Protein AF-A0AAW6TPG5-F1 (afdb_monomer_lite)

Radius of gyration: 13.2 Å; chains: 1; bounding box: 27×32×28 Å

Secondary structure (DSSP, 8-state):
-PPEEEEEE-SSSHHHHHHHHHTTTTEEEEEES--TT----GGG-SEEEEEESSSTTHHHHHHHTTSSS-EEEEES-HHHHHHHTT-TT-EEEETTS-HHHHHHHHHHHHHHTT--

Organism: NCBI:txid3041253

Foldseek 3Di:
DDAAEEEEADLPCPVVVLCCVLCVVRYDYDYDNACPPPPDPCVSHQEYEYEDDDPVCVVVVVVVPPPPHHYEYEYQDPVVQVVCVVPPRYHYQHPVDDSVVSSVVVVVSCVVSVND

pLDDT: mean 90.62, std 5.92, range [52.28, 96.56]

Sequence (116 aa):
MTRKKGLVYDNQKYFSRLLKYEFQEDLSFDTYCDFKYFDVALNDYSIIIFVIYSEEELFDFMKVYKKGIPLIMCTFSKERFMKLQKIDDLILLDTSKIRAEIVTDLKYYFNLVNAL

Structure (mmCIF, N/CA/C/O backbone):
data_AF-A0AAW6TPG5-F1
#
_entry.id   AF-A0AAW6TPG5-F1
#
loop_
_atom_site.group_PDB
_atom_site.id
_atom_site.type_symbol
_atom_site.label_atom_id
_atom_site.label_alt_id
_atom_site.label_comp_id
_atom_site.label_asym_id
_atom_site.label_entity_id
_atom_site.label_seq_id
_atom_site.pdbx_PDB_ins_code
_atom_site.Cartn_x
_atom_site.Cartn_y
_atom_site.Cartn_z
_atom_site.occupancy
_atom_site.B_iso_or_equiv
_atom_site.auth_seq_id
_atom_site.auth_comp_id
_atom_site.auth_asym_id
_atom_site.auth_atom_id
_atom_site.pdbx_PDB_model_num
ATOM 1 N N . MET A 1 1 ? -11.979 -16.218 13.538 1.00 52.28 1 MET A N 1
ATOM 2 C CA . MET A 1 1 ? -12.003 -15.752 12.135 1.00 52.28 1 MET A CA 1
ATOM 3 C C . MET A 1 1 ? -10.570 -15.690 11.646 1.00 52.28 1 MET A C 1
ATOM 5 O O . MET A 1 1 ? -9.711 -15.271 12.411 1.00 52.28 1 MET A O 1
ATOM 9 N N . THR A 1 2 ? -10.288 -16.170 10.441 1.00 73.31 2 THR A N 1
ATOM 10 C CA . THR A 1 2 ? -8.975 -16.016 9.805 1.00 73.31 2 THR A CA 1
ATOM 11 C C . THR A 1 2 ? -8.789 -14.554 9.409 1.00 73.31 2 THR A C 1
ATOM 13 O O . THR A 1 2 ? -9.650 -13.992 8.735 1.00 73.31 2 THR A O 1
ATOM 16 N N . ARG A 1 3 ? -7.696 -13.927 9.863 1.00 85.38 3 ARG A N 1
ATOM 17 C CA . ARG A 1 3 ? -7.345 -12.554 9.471 1.00 85.38 3 ARG A CA 1
ATOM 18 C C . ARG A 1 3 ? -7.141 -12.505 7.960 1.00 85.38 3 ARG A C 1
ATOM 20 O O . ARG A 1 3 ? -6.560 -13.433 7.391 1.00 85.38 3 ARG A O 1
ATOM 27 N N . LYS A 1 4 ? -7.598 -11.430 7.319 1.00 92.19 4 LYS A N 1
ATOM 28 C CA . LYS A 1 4 ? -7.327 -11.200 5.896 1.00 92.19 4 LYS A CA 1
ATOM 29 C C . LYS A 1 4 ? -5.816 -11.022 5.692 1.00 92.19 4 LYS A C 1
ATOM 31 O O . LYS A 1 4 ? -5.093 -10.614 6.609 1.00 92.19 4 LYS A O 1
ATOM 36 N N . LYS A 1 5 ? -5.313 -11.389 4.515 1.00 95.06 5 LYS A N 1
ATOM 37 C CA . LYS A 1 5 ? -3.877 -11.390 4.223 1.00 95.06 5 LYS A CA 1
ATOM 38 C C . LYS A 1 5 ? -3.533 -10.232 3.293 1.00 95.06 5 LYS A C 1
ATOM 40 O O . LYS A 1 5 ? -4.066 -10.142 2.194 1.00 95.06 5 LYS A O 1
ATOM 45 N N . GLY A 1 6 ? -2.641 -9.351 3.723 1.00 96.00 6 GLY A N 1
ATOM 46 C CA . GLY A 1 6 ? -2.086 -8.279 2.908 1.00 96.00 6 GLY A CA 1
ATOM 47 C C . GLY A 1 6 ? -0.665 -8.597 2.455 1.00 96.00 6 GLY A C 1
ATOM 48 O O . GLY A 1 6 ? 0.114 -9.220 3.178 1.00 96.00 6 GLY A O 1
ATOM 49 N N . LEU A 1 7 ? -0.309 -8.141 1.263 1.00 96.25 7 LEU A N 1
ATOM 50 C CA . LEU A 1 7 ? 1.068 -8.130 0.787 1.00 96.25 7 LEU A CA 1
ATOM 51 C C . LEU A 1 7 ? 1.623 -6.717 0.923 1.00 96.25 7 LEU A C 1
ATOM 53 O O . LEU A 1 7 ? 0.969 -5.757 0.527 1.00 96.25 7 LEU A O 1
ATOM 57 N N . VAL A 1 8 ? 2.838 -6.580 1.446 1.00 96.38 8 VAL A N 1
ATOM 58 C CA . VAL A 1 8 ? 3.539 -5.296 1.525 1.00 96.38 8 VAL A CA 1
ATOM 59 C C . VAL A 1 8 ? 4.862 -5.392 0.784 1.00 96.38 8 VAL A C 1
ATOM 61 O O . VAL A 1 8 ? 5.732 -6.166 1.174 1.00 96.38 8 VAL A O 1
ATOM 64 N N . TYR A 1 9 ? 5.034 -4.579 -0.250 1.00 96.25 9 TYR A N 1
ATOM 65 C CA . TYR A 1 9 ? 6.348 -4.286 -0.805 1.00 96.25 9 TYR A CA 1
ATOM 66 C C . TYR A 1 9 ? 6.905 -3.047 -0.097 1.00 96.25 9 TYR A C 1
ATOM 68 O O . TYR A 1 9 ? 6.300 -1.976 -0.150 1.00 96.25 9 TYR A O 1
ATOM 76 N N . ASP A 1 10 ? 8.023 -3.208 0.605 1.00 95.44 10 ASP A N 1
ATOM 77 C CA . ASP A 1 10 ? 8.705 -2.148 1.349 1.00 95.44 10 ASP A CA 1
ATOM 78 C C . ASP A 1 10 ? 10.196 -2.495 1.480 1.00 95.44 10 ASP A C 1
ATOM 80 O O . ASP A 1 10 ? 10.597 -3.312 2.322 1.00 95.44 10 ASP A O 1
ATOM 84 N N . ASN A 1 11 ? 11.034 -1.866 0.651 1.00 92.19 11 ASN A N 1
ATOM 85 C CA . ASN A 1 11 ? 12.474 -2.125 0.655 1.00 92.19 11 ASN A CA 1
ATOM 86 C C . ASN A 1 11 ? 13.206 -1.537 1.883 1.00 92.19 11 ASN A C 1
ATOM 88 O O . ASN A 1 11 ? 14.302 -2.000 2.207 1.00 92.19 11 ASN A O 1
ATOM 92 N N . GLN A 1 12 ? 12.603 -0.592 2.620 1.00 92.31 12 GLN A N 1
ATOM 93 C CA . GLN A 1 12 ? 13.190 0.008 3.830 1.00 92.31 12 GLN A CA 1
ATOM 94 C C . GLN A 1 12 ? 12.645 -0.585 5.135 1.00 92.31 12 GLN A C 1
ATOM 96 O O . GLN A 1 12 ? 13.199 -0.340 6.208 1.00 92.31 12 GLN A O 1
ATOM 101 N N . LYS A 1 13 ? 11.581 -1.388 5.068 1.00 91.38 13 LYS A N 1
ATOM 102 C CA . LYS A 1 13 ? 10.940 -2.121 6.178 1.00 91.38 13 LYS A CA 1
ATOM 103 C C . LYS A 1 13 ? 10.255 -1.256 7.247 1.00 91.38 13 LYS A C 1
ATOM 105 O O . LYS A 1 13 ? 9.635 -1.802 8.163 1.00 91.38 13 LYS A O 1
ATOM 110 N N . TYR A 1 14 ? 10.363 0.070 7.202 1.00 90.31 14 TYR A N 1
ATOM 111 C CA . TYR A 1 14 ? 9.761 0.937 8.222 1.00 90.31 14 TYR A CA 1
ATOM 112 C C . TYR A 1 14 ? 8.236 0.973 8.124 1.00 90.31 14 TYR A C 1
ATOM 114 O O . TYR A 1 14 ? 7.549 0.930 9.147 1.00 90.31 14 TYR A O 1
ATOM 122 N N . PHE A 1 15 ? 7.697 1.017 6.908 1.00 94.00 15 PHE A N 1
ATOM 123 C CA . PHE A 1 15 ? 6.261 1.153 6.689 1.00 94.00 15 PHE A CA 1
ATOM 124 C C . PHE A 1 15 ? 5.529 -0.170 6.937 1.00 94.00 15 PHE A C 1
ATOM 126 O O . PHE A 1 15 ? 4.489 -0.211 7.588 1.00 94.00 15 PHE A O 1
ATOM 133 N N . SER A 1 16 ? 6.122 -1.283 6.520 1.0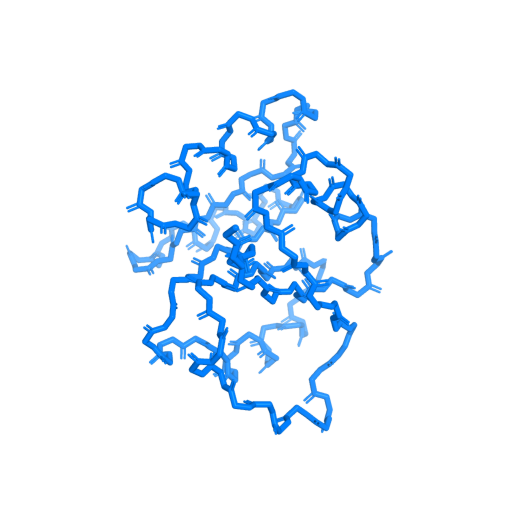0 95.50 16 SER A N 1
ATOM 134 C CA . SER A 1 16 ? 5.637 -2.633 6.822 1.00 95.50 16 SER A CA 1
ATOM 135 C C . SER A 1 16 ? 5.582 -2.923 8.326 1.00 95.50 16 SER A C 1
ATOM 137 O O . SER A 1 16 ? 4.636 -3.563 8.787 1.00 95.50 16 SER A O 1
ATOM 139 N N . ARG A 1 17 ? 6.538 -2.417 9.119 1.00 95.69 17 ARG A N 1
ATOM 140 C CA . ARG A 1 17 ? 6.480 -2.488 10.592 1.00 95.69 17 ARG A CA 1
ATOM 141 C C . ARG A 1 17 ? 5.305 -1.699 11.164 1.00 95.69 17 ARG A C 1
ATOM 143 O O . ARG A 1 17 ? 4.620 -2.214 12.043 1.00 95.69 17 ARG A O 1
ATOM 150 N N . LEU A 1 18 ? 5.062 -0.488 10.657 1.00 95.06 18 LEU A N 1
ATOM 151 C CA . LEU A 1 18 ? 3.904 0.322 11.046 1.00 95.06 18 LEU A CA 1
ATOM 152 C C . LEU A 1 18 ? 2.597 -0.433 10.774 1.00 95.06 18 LEU A C 1
ATOM 154 O O . LEU A 1 18 ? 1.778 -0.567 11.675 1.00 95.06 18 LEU A O 1
ATOM 158 N N . LEU A 1 19 ? 2.435 -0.973 9.564 1.00 96.31 19 LEU A N 1
ATOM 159 C CA . LEU A 1 19 ? 1.238 -1.718 9.164 1.00 96.31 19 LEU A CA 1
ATOM 160 C C . LEU A 1 19 ? 0.982 -2.929 10.060 1.00 96.31 19 LEU A C 1
ATOM 162 O O . LEU A 1 19 ? -0.126 -3.119 10.555 1.00 96.31 19 LEU A O 1
ATOM 166 N N . LYS A 1 20 ? 2.027 -3.722 10.311 1.00 96.38 20 LYS A N 1
ATOM 167 C CA . LYS A 1 20 ? 1.943 -4.892 11.189 1.00 96.38 20 LYS A CA 1
ATOM 168 C C . LYS A 1 20 ? 1.547 -4.517 12.608 1.00 96.38 20 LYS A C 1
ATOM 170 O O . LYS A 1 20 ? 0.784 -5.250 13.208 1.00 96.38 20 LYS A O 1
ATOM 175 N N . TYR A 1 21 ? 2.045 -3.404 13.138 1.00 96.44 21 TYR A N 1
ATOM 176 C CA . TYR A 1 21 ? 1.705 -2.962 14.488 1.00 96.44 21 TYR A CA 1
ATOM 177 C C . TYR A 1 21 ? 0.270 -2.421 14.587 1.00 96.44 21 TYR A C 1
ATOM 179 O O . TYR A 1 21 ? -0.472 -2.810 15.483 1.00 96.44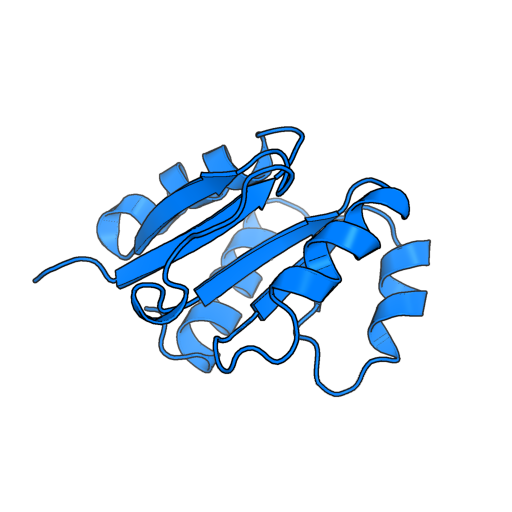 21 TYR A O 1
ATOM 187 N N . GLU A 1 22 ? -0.126 -1.536 13.670 1.00 96.12 22 GLU A N 1
ATOM 188 C CA . GLU A 1 22 ? -1.409 -0.816 13.737 1.00 96.12 22 GLU A CA 1
ATOM 189 C C . GLU A 1 22 ? -2.619 -1.690 13.388 1.00 96.12 22 GLU A C 1
ATOM 191 O O . GLU A 1 22 ? -3.710 -1.452 13.899 1.00 96.12 22 GLU A O 1
ATOM 196 N N . PHE A 1 23 ? -2.434 -2.691 12.524 1.00 95.38 23 PHE A N 1
ATOM 197 C CA . PHE A 1 23 ? -3.527 -3.490 11.956 1.00 95.38 23 PHE A CA 1
ATOM 198 C C . PHE A 1 23 ? -3.410 -4.985 12.276 1.00 95.38 23 PHE A C 1
ATOM 200 O O . PHE A 1 23 ? -4.051 -5.801 11.619 1.00 95.38 23 PHE A O 1
ATOM 207 N N . GLN A 1 24 ? -2.599 -5.365 13.273 1.00 94.00 24 GLN A N 1
ATOM 208 C CA . GLN A 1 24 ? -2.376 -6.773 13.634 1.00 94.00 24 GLN A CA 1
ATOM 209 C C . GLN A 1 24 ? -3.655 -7.548 13.942 1.00 94.00 24 GLN A C 1
ATOM 211 O O . GLN A 1 24 ? -3.673 -8.756 13.720 1.00 94.00 24 GLN A O 1
ATOM 216 N N . GLU A 1 25 ? -4.696 -6.898 14.467 1.00 92.94 25 GLU A N 1
ATOM 217 C CA . GLU A 1 25 ? -5.942 -7.583 14.820 1.00 92.94 25 GLU A CA 1
ATOM 218 C C . GLU A 1 25 ? -6.796 -7.924 13.597 1.00 92.94 25 GLU A C 1
ATOM 220 O O . GLU A 1 25 ? -7.447 -8.971 13.587 1.00 92.94 25 GLU A O 1
ATOM 225 N N . ASP A 1 26 ? -6.711 -7.112 12.543 1.00 92.25 26 ASP A N 1
ATOM 226 C CA . ASP A 1 26 ? -7.568 -7.214 11.361 1.00 92.25 26 ASP A CA 1
ATOM 227 C C . ASP A 1 26 ? -6.873 -7.928 10.187 1.00 92.25 26 ASP A C 1
ATOM 229 O O . ASP A 1 26 ? -7.476 -8.736 9.472 1.00 92.25 26 ASP A O 1
ATOM 233 N N . LEU A 1 27 ? -5.577 -7.657 10.003 1.00 94.81 27 LEU A N 1
ATOM 234 C CA . LEU A 1 27 ? -4.785 -8.059 8.844 1.00 94.81 27 LEU A CA 1
ATOM 235 C C . LEU A 1 27 ? -3.488 -8.756 9.267 1.00 94.81 27 LEU A C 1
ATOM 237 O O . LEU A 1 27 ? -2.808 -8.378 10.220 1.00 94.81 27 LEU A O 1
ATOM 241 N N . SER A 1 28 ? -3.098 -9.766 8.494 1.00 95.69 28 SER A N 1
ATOM 242 C CA . SER A 1 28 ? -1.751 -10.341 8.530 1.00 95.69 28 SER A CA 1
ATOM 243 C C . SER A 1 28 ? -0.983 -9.916 7.283 1.00 95.69 28 SER A C 1
ATOM 245 O O . SER A 1 28 ? -1.539 -9.945 6.191 1.00 95.69 28 SER A O 1
ATOM 247 N N . PHE A 1 29 ? 0.280 -9.507 7.430 1.00 95.75 29 PHE A N 1
ATOM 248 C CA . PHE A 1 29 ? 1.065 -8.977 6.312 1.00 95.75 29 PHE A CA 1
ATOM 249 C C . PHE A 1 29 ? 2.310 -9.806 6.006 1.00 95.75 29 PHE A C 1
ATOM 251 O O . PHE A 1 29 ? 3.210 -9.917 6.848 1.00 95.75 29 PHE A O 1
ATOM 258 N N . ASP A 1 30 ? 2.422 -10.258 4.761 1.00 94.69 30 ASP A N 1
ATOM 259 C CA . ASP A 1 30 ? 3.694 -10.717 4.204 1.00 94.69 30 ASP A CA 1
ATOM 260 C C . ASP A 1 30 ? 4.462 -9.514 3.657 1.00 94.69 30 ASP A C 1
ATOM 262 O O . ASP A 1 30 ? 3.873 -8.609 3.069 1.00 94.69 30 ASP A O 1
ATOM 266 N N . THR A 1 31 ? 5.776 -9.468 3.873 1.00 94.75 31 THR A N 1
ATOM 267 C CA . THR A 1 31 ? 6.603 -8.323 3.469 1.00 94.75 31 THR A CA 1
ATOM 268 C C . THR A 1 31 ? 7.707 -8.761 2.526 1.00 94.75 31 THR A C 1
ATOM 270 O O . THR A 1 31 ? 8.447 -9.691 2.841 1.00 94.75 31 THR A O 1
ATOM 273 N N . TYR A 1 32 ? 7.850 -8.037 1.422 1.00 93.94 32 TYR A N 1
ATOM 274 C CA . TYR A 1 32 ? 8.876 -8.225 0.406 1.00 93.94 32 TYR A CA 1
ATOM 275 C C . TYR A 1 32 ? 9.699 -6.944 0.270 1.00 93.94 32 TYR A C 1
ATOM 277 O O . TYR A 1 32 ? 9.154 -5.845 0.335 1.00 93.94 32 TYR A O 1
ATOM 285 N N . CYS A 1 33 ? 11.014 -7.087 0.102 1.00 90.12 33 CYS A N 1
ATOM 286 C CA . CYS A 1 33 ? 11.923 -5.956 -0.123 1.00 90.12 33 CYS A CA 1
ATOM 287 C C . CYS A 1 33 ? 12.355 -5.819 -1.588 1.00 90.12 33 CYS A C 1
ATOM 289 O O . CYS A 1 33 ? 12.851 -4.766 -1.968 1.00 90.12 33 CYS A O 1
ATOM 291 N N . ASP A 1 34 ? 12.177 -6.877 -2.376 1.00 88.00 34 ASP A N 1
ATOM 292 C CA . ASP A 1 34 ? 12.350 -6.919 -3.822 1.00 88.00 34 ASP A CA 1
ATOM 293 C C . ASP A 1 34 ? 11.433 -8.013 -4.390 1.00 88.00 34 ASP A C 1
ATOM 295 O O . ASP A 1 34 ? 10.997 -8.913 -3.657 1.00 88.00 34 ASP A O 1
ATOM 299 N N . PHE A 1 35 ? 11.141 -7.950 -5.689 1.00 87.50 35 PHE A N 1
ATOM 300 C CA . PHE A 1 35 ? 10.404 -8.999 -6.396 1.00 87.50 35 PHE A CA 1
ATOM 301 C C . PHE A 1 35 ? 11.279 -9.804 -7.365 1.00 87.50 35 PHE A C 1
ATOM 303 O O . PHE A 1 35 ? 10.792 -10.274 -8.400 1.00 87.50 35 PHE A O 1
ATOM 310 N N . LYS A 1 36 ? 12.573 -9.994 -7.079 1.00 82.62 36 LYS A N 1
ATOM 311 C CA . LYS A 1 36 ? 13.486 -10.713 -7.989 1.00 82.62 36 LYS A CA 1
ATOM 312 C C . LYS A 1 36 ? 13.050 -12.160 -8.245 1.00 82.62 36 LYS A C 1
ATOM 314 O O . LYS A 1 36 ? 13.156 -12.631 -9.373 1.00 82.62 36 LYS A O 1
ATOM 319 N N . TYR A 1 37 ? 12.518 -12.826 -7.221 1.00 77.81 37 TYR A N 1
ATOM 320 C CA . TYR A 1 37 ? 11.980 -14.193 -7.286 1.00 77.81 37 TYR A CA 1
ATOM 321 C C . TYR A 1 37 ? 10.502 -14.237 -6.889 1.00 77.81 37 TYR A C 1
ATOM 323 O O . TYR A 1 37 ? 10.058 -15.125 -6.164 1.00 77.81 37 TYR A O 1
ATOM 331 N N . PHE A 1 38 ? 9.745 -13.221 -7.301 1.00 82.19 38 PHE A N 1
ATOM 332 C CA . PHE A 1 38 ? 8.339 -13.107 -6.949 1.00 82.19 38 PHE A CA 1
ATOM 333 C C . PHE A 1 38 ? 7.481 -14.066 -7.779 1.00 82.19 38 PHE A C 1
ATOM 335 O O . PHE A 1 38 ? 7.119 -13.757 -8.911 1.00 82.19 38 PHE A O 1
ATOM 342 N N . ASP A 1 39 ? 7.172 -15.220 -7.192 1.00 78.94 39 ASP A N 1
ATOM 343 C CA . ASP A 1 39 ? 6.311 -16.267 -7.761 1.00 78.94 39 ASP A CA 1
ATOM 344 C C . ASP A 1 39 ? 5.169 -16.622 -6.796 1.00 78.94 39 ASP A C 1
ATOM 346 O O . ASP A 1 39 ? 4.863 -17.777 -6.511 1.00 78.94 39 ASP A O 1
ATOM 350 N N . VAL A 1 40 ? 4.592 -15.594 -6.174 1.00 80.56 40 VAL A N 1
ATOM 351 C CA . VAL A 1 40 ? 3.554 -15.790 -5.165 1.00 80.56 40 VAL A CA 1
ATOM 352 C C . VAL A 1 40 ? 2.188 -15.790 -5.835 1.00 80.56 40 VAL A C 1
ATOM 354 O O . VAL A 1 40 ? 1.878 -14.904 -6.635 1.00 80.56 40 VAL A O 1
ATOM 357 N N . ALA A 1 41 ? 1.347 -16.756 -5.461 1.00 83.75 41 ALA A N 1
ATOM 358 C CA . ALA A 1 41 ? -0.059 -16.776 -5.831 1.00 83.75 41 ALA A CA 1
ATOM 359 C C . ALA A 1 41 ? -0.760 -15.552 -5.229 1.00 83.75 41 ALA A C 1
ATOM 361 O O . ALA A 1 41 ? -1.149 -15.527 -4.063 1.00 83.75 41 ALA A O 1
ATOM 362 N N . LEU A 1 42 ? -0.900 -14.512 -6.046 1.00 87.94 42 LEU A N 1
ATOM 363 C CA . LEU A 1 42 ? -1.481 -13.244 -5.628 1.00 87.94 42 LEU A CA 1
ATOM 364 C C . LEU A 1 42 ? -2.902 -13.423 -5.064 1.00 87.94 42 LEU A C 1
ATOM 366 O O . LEU A 1 42 ? -3.255 -12.743 -4.110 1.00 87.94 42 LEU A O 1
ATOM 370 N N . ASN A 1 43 ? -3.672 -14.388 -5.571 1.00 86.25 43 ASN A N 1
ATOM 371 C CA . ASN A 1 43 ? -5.064 -14.651 -5.185 1.00 86.25 43 ASN A CA 1
ATOM 372 C C . ASN A 1 43 ? -5.292 -14.913 -3.681 1.00 86.25 43 ASN A C 1
ATOM 374 O O . ASN A 1 43 ? -6.431 -14.828 -3.227 1.00 86.25 43 ASN A O 1
ATOM 378 N N . ASP A 1 44 ? -4.240 -15.204 -2.912 1.00 89.88 44 ASP A N 1
ATOM 379 C CA . ASP A 1 44 ? -4.317 -15.387 -1.459 1.00 89.88 44 ASP A CA 1
ATOM 380 C C . ASP A 1 44 ? -4.368 -14.058 -0.682 1.00 89.88 44 ASP A C 1
ATOM 382 O O . ASP A 1 44 ? -4.606 -14.057 0.530 1.00 89.88 44 ASP A O 1
ATOM 386 N N . TYR A 1 45 ? -4.125 -12.925 -1.349 1.00 94.62 45 TYR A N 1
ATOM 387 C CA . TYR A 1 45 ? -4.084 -11.604 -0.729 1.00 94.62 45 TYR A CA 1
ATOM 388 C C . TYR A 1 45 ? -5.347 -10.793 -1.013 1.00 94.62 45 TYR A C 1
ATOM 390 O O . TYR A 1 45 ? -5.805 -10.675 -2.147 1.00 94.62 45 TYR A O 1
ATOM 398 N N . SER A 1 46 ? -5.876 -10.154 0.029 1.00 94.50 46 SER A N 1
ATOM 399 C CA . SER A 1 46 ? -7.004 -9.224 -0.070 1.00 94.50 46 SER A CA 1
ATOM 400 C C . SER A 1 46 ? -6.577 -7.815 -0.480 1.00 94.50 46 SER A C 1
ATOM 402 O O . SER A 1 46 ? -7.414 -7.021 -0.899 1.00 94.50 46 SER A O 1
ATOM 404 N N . ILE A 1 47 ? -5.296 -7.475 -0.309 1.00 95.69 47 ILE A N 1
ATOM 405 C CA . ILE A 1 47 ? -4.753 -6.155 -0.629 1.00 95.69 47 ILE A CA 1
ATOM 406 C C . ILE A 1 47 ? -3.238 -6.202 -0.844 1.00 95.69 47 ILE A C 1
ATOM 408 O O . ILE A 1 47 ? -2.529 -6.978 -0.199 1.00 95.69 47 ILE A O 1
ATOM 412 N N . ILE A 1 48 ? -2.742 -5.325 -1.712 1.00 95.88 48 ILE A N 1
ATOM 413 C CA . ILE A 1 48 ? -1.321 -5.053 -1.921 1.00 95.88 48 ILE A CA 1
ATOM 414 C C . ILE A 1 48 ? -1.023 -3.618 -1.491 1.00 95.88 48 ILE A C 1
ATOM 416 O O . ILE A 1 48 ? -1.706 -2.680 -1.896 1.00 95.88 48 ILE A O 1
ATOM 420 N N . ILE A 1 49 ? 0.024 -3.435 -0.696 1.00 96.56 49 ILE A N 1
ATOM 421 C CA . ILE A 1 49 ? 0.552 -2.124 -0.325 1.00 96.56 49 ILE A CA 1
ATOM 422 C C . ILE A 1 49 ? 1.954 -2.020 -0.905 1.00 96.56 49 ILE A C 1
ATOM 424 O O . ILE A 1 49 ? 2.835 -2.805 -0.556 1.00 96.56 49 ILE A O 1
ATOM 428 N N . PHE A 1 50 ? 2.159 -1.069 -1.808 1.00 96.06 50 PHE A N 1
ATOM 429 C CA . PHE A 1 50 ? 3.404 -0.910 -2.544 1.00 96.06 50 PHE A CA 1
ATOM 430 C C . PHE A 1 50 ? 4.064 0.417 -2.175 1.00 96.06 50 PHE A C 1
ATOM 432 O O . PHE A 1 50 ? 3.603 1.486 -2.575 1.00 96.06 50 PHE A O 1
ATOM 439 N N . VAL A 1 51 ? 5.127 0.359 -1.377 1.00 95.06 51 VAL A N 1
ATOM 440 C CA . VAL A 1 51 ? 5.824 1.541 -0.864 1.00 95.06 51 VAL A CA 1
ATOM 441 C C . VAL A 1 51 ? 7.028 1.844 -1.747 1.00 95.06 51 VAL A C 1
ATOM 443 O O . VAL A 1 51 ? 7.923 1.013 -1.858 1.00 95.06 51 VAL A O 1
ATOM 446 N N . ILE A 1 52 ? 7.050 3.033 -2.358 1.00 92.19 52 ILE A N 1
ATOM 447 C CA . ILE A 1 52 ? 8.121 3.462 -3.266 1.00 92.19 52 ILE A CA 1
ATOM 448 C C . ILE A 1 52 ? 8.991 4.578 -2.680 1.00 92.19 52 ILE A C 1
ATOM 450 O O . ILE A 1 52 ? 8.529 5.638 -2.225 1.00 92.19 52 ILE A O 1
ATOM 454 N N . TYR A 1 53 ? 10.291 4.366 -2.794 1.00 90.31 53 TYR A N 1
ATOM 455 C CA . TYR A 1 53 ? 11.372 5.235 -2.360 1.00 90.31 53 TYR A CA 1
ATOM 456 C C . TYR A 1 53 ? 12.195 5.760 -3.550 1.00 90.31 53 TYR A C 1
ATOM 458 O O . TYR A 1 53 ? 12.685 6.895 -3.481 1.00 90.31 53 TYR A O 1
ATOM 466 N N . SER A 1 54 ? 12.259 5.019 -4.659 1.00 89.50 54 SER A N 1
ATOM 467 C CA . SER A 1 54 ? 12.889 5.393 -5.934 1.00 89.50 54 SER A CA 1
ATOM 468 C C . SER A 1 54 ? 12.033 4.989 -7.150 1.00 89.50 54 SER A C 1
ATOM 470 O O . SER A 1 54 ? 11.023 4.301 -7.024 1.00 89.50 54 SER A O 1
ATOM 472 N N . GLU A 1 55 ? 12.409 5.460 -8.345 1.00 87.44 55 GLU A N 1
ATOM 473 C CA . GLU A 1 55 ? 11.727 5.096 -9.601 1.00 87.44 55 GLU A CA 1
ATOM 474 C C . GLU A 1 55 ? 12.065 3.671 -10.068 1.00 87.44 55 GLU A C 1
ATOM 476 O O . GLU A 1 55 ? 11.271 3.054 -10.772 1.00 87.44 55 GLU A O 1
ATOM 481 N N . GLU A 1 56 ? 13.202 3.113 -9.643 1.00 88.25 56 GLU A N 1
ATOM 482 C CA . GLU A 1 56 ? 13.624 1.750 -10.003 1.00 88.25 56 GLU A CA 1
ATOM 483 C C . G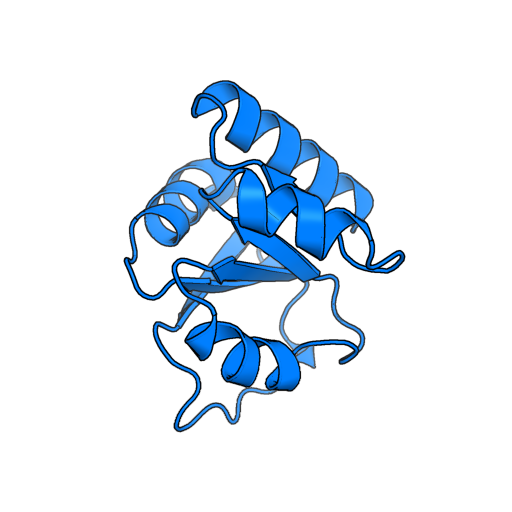LU A 1 56 ? 12.645 0.687 -9.478 1.00 88.25 56 GLU A C 1
ATOM 485 O O . GLU A 1 56 ? 12.456 -0.363 -10.086 1.00 88.25 56 GLU A O 1
ATOM 490 N N . GLU A 1 57 ? 11.947 0.985 -8.384 1.00 89.94 57 GLU A N 1
ATOM 491 C CA . GLU A 1 57 ? 10.944 0.098 -7.790 1.00 89.94 57 GLU A CA 1
ATOM 492 C C . GLU A 1 57 ? 9.656 0.015 -8.623 1.00 89.94 57 GLU A C 1
ATOM 494 O O . GLU A 1 57 ? 8.842 -0.888 -8.423 1.00 89.94 57 GLU A O 1
ATOM 499 N N . LEU A 1 58 ? 9.470 0.908 -9.605 1.00 89.56 58 LEU A N 1
ATOM 500 C CA . LEU A 1 58 ? 8.322 0.846 -10.510 1.00 89.56 58 LEU A CA 1
ATOM 501 C C . LEU A 1 58 ? 8.350 -0.411 -11.391 1.00 89.56 58 LEU A C 1
ATOM 503 O O . LEU A 1 58 ? 7.292 -0.903 -11.778 1.00 89.56 58 LEU A O 1
ATOM 507 N N . PHE A 1 59 ? 9.525 -0.984 -11.671 1.00 89.56 59 PHE A N 1
ATOM 508 C CA . PHE A 1 59 ? 9.611 -2.263 -12.384 1.00 89.56 59 PHE A CA 1
ATOM 509 C C . PHE A 1 59 ? 8.990 -3.411 -11.581 1.00 89.56 59 PHE A C 1
ATOM 511 O O . PHE A 1 59 ? 8.309 -4.267 -12.149 1.00 89.56 59 PHE A O 1
ATOM 518 N N . ASP A 1 60 ? 9.175 -3.410 -10.261 1.00 91.69 60 ASP A N 1
ATOM 519 C CA . ASP A 1 60 ? 8.553 -4.390 -9.373 1.00 91.69 60 ASP A CA 1
ATOM 520 C C . ASP A 1 60 ? 7.054 -4.116 -9.209 1.00 91.69 60 ASP A C 1
ATOM 522 O O . ASP A 1 60 ? 6.252 -5.051 -9.231 1.00 91.69 60 ASP A O 1
ATOM 526 N N . PHE A 1 61 ? 6.642 -2.847 -9.182 1.00 91.81 61 PHE A N 1
ATOM 527 C CA . PHE A 1 61 ? 5.226 -2.475 -9.190 1.00 91.81 61 PHE A CA 1
ATOM 528 C C . PHE A 1 61 ? 4.471 -3.069 -10.391 1.00 91.81 61 PHE A C 1
ATOM 530 O O . PHE A 1 61 ? 3.373 -3.609 -10.231 1.00 91.81 61 PHE A O 1
ATOM 537 N N . MET A 1 62 ? 5.071 -3.057 -11.585 1.00 90.00 62 MET A N 1
ATOM 538 C CA . MET A 1 62 ? 4.445 -3.610 -12.796 1.00 90.00 62 MET A CA 1
ATOM 539 C C . MET A 1 62 ? 4.130 -5.112 -12.698 1.00 90.00 62 MET A C 1
ATOM 541 O O . MET A 1 62 ? 3.268 -5.601 -13.429 1.00 90.00 62 MET A O 1
ATOM 545 N N . LYS A 1 63 ? 4.778 -5.857 -11.792 1.00 91.00 63 LYS A N 1
ATOM 546 C CA . LYS A 1 63 ? 4.498 -7.289 -11.577 1.00 91.00 63 LYS A CA 1
ATOM 547 C C . LYS A 1 63 ? 3.156 -7.526 -10.882 1.00 91.00 63 LYS A C 1
ATOM 549 O O . LYS A 1 63 ? 2.539 -8.568 -11.098 1.00 91.00 63 LYS A O 1
ATOM 554 N N . VAL A 1 64 ? 2.698 -6.561 -10.083 1.00 91.81 64 VAL A N 1
ATOM 555 C CA . VAL A 1 64 ? 1.472 -6.652 -9.270 1.00 91.81 64 VAL A CA 1
ATOM 556 C C . VAL A 1 64 ? 0.349 -5.731 -9.751 1.00 91.81 64 VAL A C 1
ATOM 558 O O . VAL A 1 64 ? -0.820 -5.968 -9.445 1.00 91.81 64 VAL A O 1
ATOM 561 N N . TYR A 1 65 ? 0.672 -4.704 -10.536 1.00 91.50 65 TYR A N 1
ATOM 562 C CA . TYR A 1 65 ? -0.314 -3.787 -11.097 1.00 91.50 65 TYR A CA 1
ATOM 563 C C . TYR A 1 65 ? -1.298 -4.503 -12.036 1.00 91.50 65 TYR A C 1
ATOM 565 O O . TYR A 1 65 ? -0.920 -5.370 -12.827 1.00 91.50 65 TYR A O 1
ATOM 573 N N . LYS A 1 66 ? -2.584 -4.137 -11.942 1.00 88.50 66 LYS A N 1
ATOM 574 C CA . LYS A 1 66 ? -3.693 -4.712 -12.732 1.00 88.50 66 LYS A CA 1
ATOM 575 C C . LYS A 1 66 ? -3.852 -6.236 -12.622 1.00 88.50 66 LYS A C 1
ATOM 577 O O . LYS A 1 66 ? -4.435 -6.862 -13.502 1.00 88.50 66 LYS A O 1
ATOM 582 N N . LYS A 1 67 ? -3.401 -6.844 -11.519 1.00 90.50 67 LYS A N 1
ATOM 583 C CA . LYS A 1 67 ? -3.569 -8.285 -11.241 1.00 90.50 67 LYS A CA 1
ATOM 584 C C . LYS A 1 67 ? -4.881 -8.651 -10.533 1.00 90.50 67 LYS A C 1
ATOM 586 O O . LYS A 1 67 ? -5.013 -9.762 -10.042 1.00 90.50 67 LYS A O 1
ATOM 591 N N . GLY A 1 68 ? -5.853 -7.738 -10.492 1.00 88.81 68 GLY A N 1
ATOM 592 C CA . GLY A 1 68 ? -7.180 -7.991 -9.912 1.00 88.81 68 GLY A CA 1
ATOM 593 C C . GLY A 1 68 ? -7.248 -7.901 -8.386 1.00 88.81 68 GLY A C 1
ATOM 594 O O . GLY A 1 68 ? -8.295 -8.189 -7.816 1.00 88.81 68 GLY A O 1
ATOM 595 N N . ILE A 1 69 ? -6.166 -7.473 -7.731 1.00 91.88 69 ILE A N 1
ATOM 596 C CA . ILE A 1 69 ? -6.115 -7.261 -6.281 1.00 91.88 69 ILE A CA 1
ATOM 597 C C . ILE A 1 69 ? -6.059 -5.766 -6.005 1.00 91.88 69 ILE A C 1
ATOM 599 O O . ILE A 1 69 ? -5.284 -5.072 -6.674 1.00 91.88 69 ILE A O 1
ATOM 603 N N . PRO A 1 70 ? -6.839 -5.259 -5.034 1.00 93.50 70 PRO A N 1
ATOM 604 C CA . PRO A 1 70 ? -6.741 -3.873 -4.619 1.00 93.50 70 PRO A CA 1
ATOM 605 C C . PRO A 1 70 ? -5.305 -3.504 -4.256 1.00 93.50 70 PRO A C 1
ATOM 607 O O . PRO A 1 70 ? -4.643 -4.212 -3.495 1.00 93.50 70 PRO A O 1
ATOM 610 N N . LEU A 1 71 ? -4.827 -2.390 -4.804 1.00 94.75 71 LEU A N 1
ATOM 611 C CA . LEU A 1 71 ? -3.459 -1.934 -4.620 1.00 94.75 71 LEU A CA 1
ATOM 612 C C . LEU A 1 71 ? -3.451 -0.491 -4.130 1.00 94.75 71 LEU A C 1
ATOM 614 O O . LEU A 1 71 ? -4.059 0.384 -4.745 1.00 94.75 71 LEU A O 1
ATOM 618 N N . ILE A 1 72 ? -2.715 -0.256 -3.046 1.00 95.50 72 ILE A N 1
ATOM 619 C CA . ILE A 1 72 ? -2.3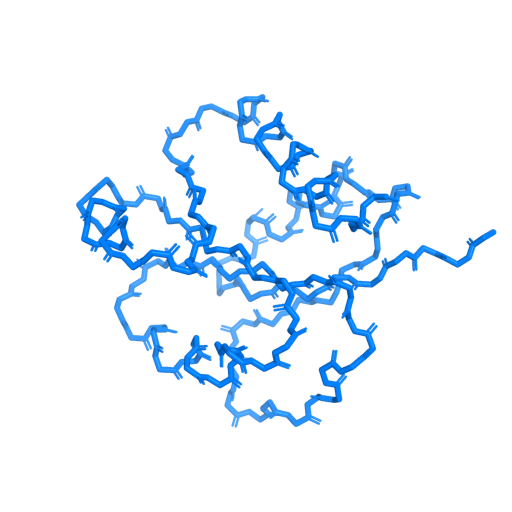98 1.074 -2.529 1.00 95.50 72 ILE A CA 1
ATOM 620 C C . ILE A 1 72 ? -0.921 1.341 -2.791 1.00 95.50 72 ILE A C 1
ATOM 622 O O . ILE A 1 72 ? -0.061 0.595 -2.321 1.00 95.50 72 ILE A O 1
ATOM 626 N N . MET A 1 73 ? -0.617 2.409 -3.521 1.00 95.06 73 MET A N 1
ATOM 627 C CA . MET A 1 73 ? 0.747 2.891 -3.689 1.00 95.06 73 MET A CA 1
ATOM 628 C C . MET A 1 73 ? 1.047 3.978 -2.658 1.00 95.06 73 MET A C 1
ATOM 630 O O . MET A 1 73 ? 0.279 4.922 -2.490 1.00 95.06 73 MET A O 1
ATOM 634 N N . CYS A 1 74 ? 2.184 3.867 -1.982 1.00 94.50 74 CYS A N 1
ATOM 635 C CA . CYS A 1 74 ? 2.623 4.797 -0.948 1.00 94.50 74 CYS A CA 1
ATOM 636 C C . CYS A 1 74 ? 3.912 5.486 -1.395 1.00 94.50 74 CYS A C 1
ATOM 638 O O . CYS A 1 74 ? 4.866 4.808 -1.779 1.00 94.50 74 CYS A O 1
ATOM 640 N N . THR A 1 75 ? 3.993 6.816 -1.309 1.00 91.44 75 THR A N 1
ATOM 641 C CA . THR A 1 75 ? 5.252 7.524 -1.578 1.00 91.44 75 THR A CA 1
ATOM 642 C C . THR A 1 75 ? 5.484 8.704 -0.647 1.00 91.44 75 THR A C 1
ATOM 644 O O . THR A 1 75 ? 4.584 9.495 -0.376 1.00 91.44 75 THR A O 1
ATOM 647 N N . PHE A 1 76 ? 6.737 8.842 -0.204 1.00 85.06 76 PHE A N 1
ATOM 648 C CA . PHE A 1 76 ? 7.187 9.927 0.675 1.00 85.06 76 PHE A CA 1
ATOM 649 C C . PHE A 1 76 ? 7.610 11.189 -0.093 1.00 85.06 76 PHE A C 1
ATOM 651 O O . PHE A 1 76 ? 7.896 12.218 0.514 1.00 85.06 76 PHE A O 1
ATOM 658 N N . SER A 1 77 ? 7.682 11.125 -1.428 1.00 87.44 77 SER A N 1
ATOM 659 C CA . SER A 1 77 ? 8.053 12.269 -2.266 1.00 87.44 77 SER A CA 1
ATOM 660 C C . SER A 1 77 ? 6.808 12.957 -2.809 1.00 87.44 77 SER A C 1
ATOM 662 O O . SER A 1 77 ? 6.072 12.368 -3.601 1.00 87.44 77 SER A O 1
ATOM 664 N N . LYS A 1 78 ? 6.622 14.235 -2.456 1.00 85.69 78 LYS A N 1
ATOM 665 C CA . LYS A 1 78 ? 5.539 15.071 -2.999 1.00 85.69 78 LYS A CA 1
ATOM 666 C C . LYS A 1 78 ? 5.588 15.168 -4.522 1.00 85.69 78 LYS A C 1
ATOM 668 O O . LYS A 1 78 ? 4.549 15.155 -5.169 1.00 85.69 78 LYS A O 1
ATOM 673 N N . GLU A 1 79 ? 6.785 15.233 -5.101 1.00 88.62 79 GLU A N 1
ATOM 674 C CA . GLU A 1 79 ? 6.942 15.284 -6.555 1.00 88.62 79 GLU A CA 1
ATOM 675 C C . GLU A 1 79 ? 6.433 13.996 -7.215 1.00 88.62 79 GLU A C 1
ATOM 677 O O . GLU A 1 79 ? 5.637 14.054 -8.152 1.00 88.62 79 GLU A O 1
ATOM 682 N N . ARG A 1 80 ? 6.841 12.824 -6.703 1.00 88.12 80 ARG A N 1
ATOM 683 C CA . ARG A 1 80 ? 6.349 11.536 -7.220 1.00 88.12 80 ARG A CA 1
ATOM 684 C C . ARG A 1 80 ? 4.857 11.382 -7.002 1.00 88.12 80 ARG A C 1
ATOM 686 O O . ARG A 1 80 ? 4.172 10.928 -7.909 1.00 88.12 80 ARG A O 1
ATOM 693 N N . PHE A 1 81 ? 4.360 11.803 -5.843 1.00 89.44 81 PHE A N 1
ATOM 694 C CA . PHE A 1 81 ? 2.938 11.785 -5.543 1.00 89.44 81 PHE A CA 1
ATOM 695 C C . PHE A 1 81 ? 2.146 12.541 -6.621 1.00 89.44 81 PHE A C 1
ATOM 697 O O . PHE A 1 81 ? 1.274 11.961 -7.257 1.00 89.44 81 PHE A O 1
ATOM 704 N N . MET A 1 82 ? 2.538 13.778 -6.939 1.00 88.81 82 MET A N 1
ATOM 705 C CA . MET A 1 82 ? 1.893 14.586 -7.985 1.00 88.81 82 MET A CA 1
ATOM 706 C C . MET A 1 82 ? 1.973 13.958 -9.386 1.00 88.81 82 MET A C 1
ATOM 708 O O . MET A 1 82 ? 1.048 14.103 -10.186 1.00 88.81 82 MET A O 1
ATOM 712 N N . LYS A 1 83 ? 3.070 13.262 -9.713 1.00 88.12 83 LYS A N 1
ATOM 713 C CA . LYS A 1 83 ? 3.195 12.535 -10.990 1.00 88.12 83 LYS A CA 1
ATOM 714 C C . LYS A 1 83 ? 2.253 11.328 -11.044 1.00 88.12 83 LYS A C 1
ATOM 716 O O . LYS A 1 83 ? 1.595 11.127 -12.061 1.00 88.12 83 LYS A O 1
ATOM 721 N N . LEU A 1 84 ? 2.177 10.558 -9.959 1.00 88.31 84 LEU A N 1
ATOM 722 C CA . LEU A 1 84 ? 1.392 9.324 -9.856 1.00 88.31 84 LEU A CA 1
ATOM 723 C C . LEU A 1 84 ? -0.108 9.571 -9.704 1.00 88.31 84 LEU A C 1
ATOM 725 O O . LEU A 1 84 ? -0.893 8.750 -10.160 1.00 88.31 84 LEU A O 1
ATOM 729 N N . GLN A 1 85 ? -0.515 10.715 -9.148 1.00 88.12 85 GLN A N 1
ATOM 730 C CA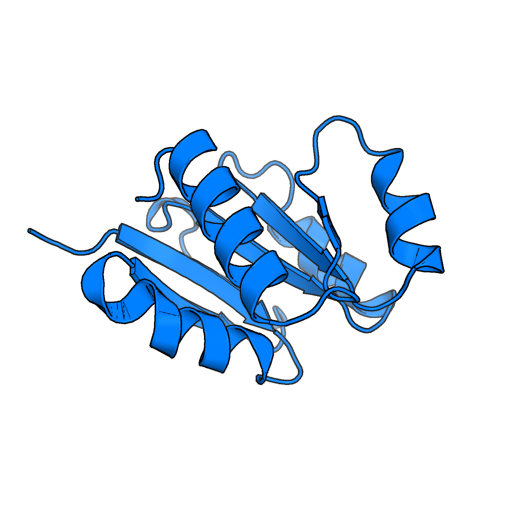 . GLN A 1 85 ? -1.925 11.117 -9.057 1.00 88.12 85 GLN A CA 1
ATOM 731 C C . GLN A 1 85 ? -2.642 11.182 -10.412 1.00 88.12 85 GLN A C 1
ATOM 733 O O . GLN A 1 85 ? -3.865 11.181 -10.449 1.00 88.12 85 GLN A O 1
ATOM 738 N N . LYS A 1 86 ? -1.902 11.248 -11.524 1.00 87.19 86 LYS A N 1
ATOM 739 C CA . LYS A 1 86 ? -2.461 11.256 -12.884 1.00 87.19 86 LYS A CA 1
ATOM 740 C C . LYS A 1 86 ? -2.888 9.867 -13.377 1.00 87.19 86 LYS A C 1
ATOM 742 O O . LYS A 1 86 ? -3.338 9.749 -14.511 1.00 87.19 86 LYS A O 1
ATOM 747 N N . ILE A 1 87 ? -2.671 8.820 -12.581 1.00 87.00 87 ILE A N 1
ATOM 748 C CA . ILE A 1 87 ? -3.056 7.444 -12.894 1.00 87.00 87 ILE A CA 1
ATOM 749 C C . ILE A 1 87 ? -4.412 7.181 -12.229 1.00 87.00 87 ILE A C 1
ATOM 751 O O . ILE A 1 87 ? -4.476 6.943 -11.026 1.00 87.00 87 ILE A O 1
ATOM 755 N N . ASP A 1 88 ? -5.488 7.234 -13.017 1.00 81.25 88 ASP A N 1
ATOM 756 C CA . ASP A 1 88 ? -6.875 7.239 -12.516 1.00 81.25 88 ASP A CA 1
ATOM 757 C C . ASP A 1 88 ? -7.274 5.988 -11.710 1.00 81.25 88 ASP A C 1
ATOM 759 O O . ASP A 1 88 ? -8.164 6.050 -10.865 1.00 81.25 88 ASP A O 1
ATOM 763 N N . ASP A 1 89 ? -6.636 4.843 -11.958 1.00 84.69 89 ASP A N 1
ATOM 764 C CA . ASP A 1 89 ? -6.966 3.554 -11.335 1.00 84.69 89 ASP A CA 1
ATOM 765 C C . ASP A 1 89 ? -6.028 3.161 -10.180 1.00 84.69 89 ASP A C 1
ATOM 767 O O . ASP A 1 89 ? -6.003 1.999 -9.762 1.00 84.69 89 ASP A O 1
ATOM 771 N N . LEU A 1 90 ? -5.262 4.119 -9.648 1.00 88.88 90 LEU A N 1
ATOM 772 C CA . LEU A 1 90 ? -4.303 3.896 -8.572 1.00 88.88 90 LEU A CA 1
ATOM 773 C C . LEU A 1 90 ? -4.734 4.597 -7.280 1.00 88.88 90 LEU A C 1
ATOM 775 O O . LEU A 1 90 ? -4.791 5.824 -7.208 1.00 88.88 90 LEU A O 1
ATOM 779 N N . ILE A 1 91 ? -4.953 3.823 -6.213 1.00 92.75 91 ILE A N 1
ATOM 780 C CA . ILE A 1 91 ? -5.110 4.398 -4.874 1.00 92.75 91 ILE A CA 1
ATOM 781 C C . ILE A 1 91 ? -3.732 4.857 -4.402 1.00 92.75 91 ILE A C 1
ATOM 783 O O . ILE A 1 91 ? -2.828 4.041 -4.216 1.00 92.75 91 ILE A O 1
ATOM 787 N N . LEU A 1 92 ? -3.572 6.163 -4.201 1.00 93.44 92 LEU A N 1
ATOM 788 C CA . LEU A 1 92 ? -2.303 6.768 -3.816 1.00 93.44 92 LEU A CA 1
ATOM 789 C C . LEU A 1 92 ? -2.381 7.351 -2.401 1.00 93.44 92 LEU A C 1
ATOM 791 O O . LEU A 1 92 ? -3.242 8.177 -2.090 1.00 93.44 92 LEU A O 1
ATOM 795 N N . LEU A 1 93 ? -1.450 6.939 -1.547 1.00 93.00 93 LEU A N 1
ATOM 796 C CA . LEU A 1 93 ? -1.305 7.414 -0.178 1.00 93.00 93 LEU A CA 1
ATOM 797 C C . LEU A 1 93 ? -0.138 8.403 -0.080 1.00 93.00 93 LEU A C 1
ATOM 799 O O . LEU A 1 93 ? 1.009 8.066 -0.390 1.00 93.00 93 LEU A O 1
ATOM 803 N N . ASP A 1 94 ? -0.436 9.612 0.395 1.00 87.00 94 ASP A N 1
ATOM 804 C CA . ASP A 1 94 ? 0.581 10.609 0.732 1.00 87.00 94 ASP A CA 1
ATOM 805 C C . ASP A 1 94 ? 1.206 10.257 2.084 1.00 87.00 94 ASP A C 1
ATOM 807 O O . ASP A 1 94 ? 0.611 10.487 3.141 1.00 87.00 94 ASP A O 1
ATOM 811 N N . THR A 1 95 ? 2.417 9.703 2.062 1.00 86.38 95 THR A N 1
ATOM 812 C CA . THR A 1 95 ? 3.132 9.344 3.292 1.00 86.38 95 THR A CA 1
ATOM 813 C C . THR A 1 95 ? 4.024 10.466 3.822 1.00 86.38 95 THR A C 1
ATOM 815 O O . THR A 1 95 ? 4.789 10.238 4.758 1.00 86.38 95 THR A O 1
ATOM 818 N N . SER A 1 96 ? 3.923 11.686 3.274 1.00 83.50 96 SER A N 1
ATOM 819 C CA . SER A 1 96 ? 4.544 12.883 3.864 1.00 83.50 96 SER A CA 1
ATOM 820 C C . SER A 1 96 ? 3.755 13.460 5.051 1.00 83.50 96 SER A C 1
ATOM 822 O O . SER A 1 96 ? 4.263 14.324 5.767 1.00 83.50 96 SER A O 1
ATOM 824 N N . LYS A 1 97 ? 2.532 12.965 5.274 1.00 87.19 97 LYS A N 1
ATOM 825 C CA . LYS A 1 97 ? 1.658 13.299 6.406 1.00 87.19 97 LYS A CA 1
ATOM 826 C C . LYS A 1 97 ? 2.169 12.745 7.741 1.00 87.19 97 LYS A C 1
ATOM 828 O O . LYS A 1 97 ? 3.040 11.874 7.787 1.00 87.19 97 LYS A O 1
ATOM 833 N N . ILE A 1 98 ? 1.599 13.212 8.855 1.00 91.94 98 ILE A N 1
ATOM 834 C CA . ILE A 1 98 ? 1.930 12.644 10.172 1.00 91.94 98 ILE A CA 1
ATOM 835 C C . ILE A 1 98 ? 1.342 11.232 10.327 1.00 91.94 98 ILE A C 1
ATOM 837 O O . ILE A 1 98 ? 0.329 10.889 9.720 1.00 91.94 98 ILE A O 1
ATOM 841 N N . ARG A 1 99 ? 1.941 10.403 11.197 1.00 91.69 99 ARG A N 1
ATOM 842 C CA . ARG A 1 99 ? 1.543 8.991 11.395 1.00 91.69 99 ARG A CA 1
ATOM 843 C C . ARG A 1 99 ? 0.039 8.805 11.632 1.00 91.69 99 ARG A C 1
ATOM 845 O O . ARG A 1 99 ? -0.541 7.89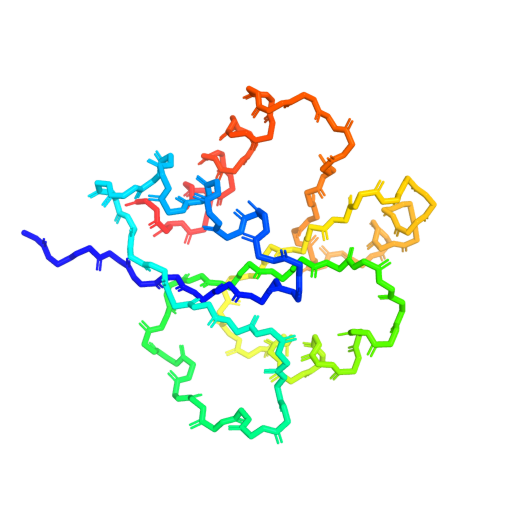0 11.064 1.00 91.69 99 ARG A O 1
ATOM 852 N N . ALA A 1 100 ? -0.583 9.647 12.459 1.00 93.88 100 ALA A N 1
ATOM 853 C CA . ALA A 1 100 ? -2.008 9.526 12.774 1.00 93.88 100 ALA A CA 1
ATOM 854 C C . ALA A 1 100 ? -2.904 9.717 11.535 1.00 93.88 100 ALA A C 1
ATOM 856 O O . ALA A 1 100 ? -3.883 8.992 11.361 1.00 93.88 100 ALA A O 1
ATOM 857 N N . GLU A 1 101 ? -2.538 10.645 10.650 1.00 94.31 101 GLU A N 1
ATOM 858 C CA . GLU A 1 101 ? -3.243 10.874 9.386 1.00 94.31 101 GLU A CA 1
ATOM 859 C C . GLU A 1 101 ? -3.029 9.703 8.425 1.00 94.31 101 GLU A C 1
ATOM 861 O O . GLU A 1 101 ? -3.997 9.185 7.883 1.00 94.31 101 GLU A O 1
ATOM 866 N N . ILE A 1 102 ? -1.791 9.209 8.301 1.00 94.19 102 ILE A N 1
ATOM 867 C CA . ILE A 1 102 ? -1.468 8.024 7.487 1.00 94.19 102 ILE A CA 1
ATOM 868 C C . ILE A 1 102 ? -2.312 6.818 7.921 1.00 94.19 102 ILE A C 1
ATOM 870 O O . ILE A 1 102 ? -2.886 6.129 7.082 1.00 94.19 102 ILE A O 1
ATOM 874 N N . VAL A 1 103 ? -2.408 6.556 9.228 1.00 95.56 103 VAL A N 1
ATOM 875 C CA . VAL A 1 103 ? -3.206 5.439 9.763 1.00 95.56 103 VAL A CA 1
ATOM 876 C C . VAL A 1 103 ? -4.698 5.637 9.490 1.00 95.56 103 VAL A C 1
ATOM 878 O O . VAL A 1 103 ? -5.394 4.672 9.178 1.00 95.56 103 VAL A O 1
ATOM 881 N N . THR A 1 104 ? -5.192 6.873 9.576 1.00 96.00 104 THR A N 1
ATOM 882 C CA . THR A 1 104 ? -6.593 7.201 9.270 1.00 96.00 104 THR A CA 1
ATOM 883 C C . THR A 1 104 ? -6.905 6.967 7.791 1.00 96.00 104 THR A C 1
ATOM 885 O O . THR A 1 104 ? -7.888 6.296 7.475 1.00 96.00 104 THR A O 1
ATOM 888 N N . ASP A 1 105 ? -6.036 7.432 6.895 1.00 95.25 105 ASP A N 1
ATOM 889 C CA . ASP A 1 105 ? -6.173 7.236 5.450 1.00 95.25 105 ASP A CA 1
ATOM 890 C C . ASP A 1 105 ? -6.095 5.744 5.082 1.00 95.25 105 ASP A C 1
ATOM 892 O O . ASP A 1 105 ? -6.910 5.248 4.307 1.00 95.25 105 ASP A O 1
ATOM 896 N N . LEU A 1 106 ? -5.169 4.989 5.685 1.00 95.62 106 LEU A N 1
ATOM 897 C CA . LEU A 1 106 ? -5.073 3.538 5.494 1.00 95.62 106 LEU A CA 1
ATOM 898 C C . LEU A 1 106 ? -6.349 2.815 5.933 1.00 95.62 106 LEU A C 1
ATOM 900 O O . LEU A 1 106 ? -6.845 1.974 5.191 1.00 95.62 106 LEU A O 1
ATOM 904 N N . LYS A 1 107 ? -6.917 3.161 7.097 1.00 95.75 107 LYS A N 1
ATOM 905 C CA . LYS A 1 107 ? -8.205 2.604 7.550 1.00 95.75 107 LYS A CA 1
ATOM 906 C C . LYS A 1 107 ? -9.316 2.890 6.547 1.00 95.75 107 LYS A C 1
ATOM 908 O O . LYS A 1 107 ? -10.085 1.990 6.215 1.00 95.75 107 LYS A O 1
ATOM 913 N N . TYR A 1 108 ? -9.390 4.124 6.053 1.00 95.56 108 TYR A N 1
ATOM 914 C CA . TYR A 1 108 ? -10.359 4.506 5.030 1.00 95.56 108 TYR A CA 1
ATOM 915 C C . TYR A 1 108 ? -10.199 3.658 3.761 1.00 95.56 108 TYR A C 1
ATOM 917 O O . TYR A 1 108 ? -11.171 3.055 3.305 1.00 95.56 108 TYR A O 1
ATOM 925 N N . TYR A 1 109 ? -8.979 3.536 3.233 1.00 94.81 109 TYR A N 1
ATOM 926 C CA . TYR A 1 109 ? -8.729 2.755 2.023 1.00 94.81 109 TYR A CA 1
ATOM 927 C C . TYR A 1 109 ? -8.951 1.259 2.220 1.00 94.81 109 TYR A C 1
ATOM 929 O O . TYR A 1 109 ? -9.522 0.620 1.341 1.00 94.81 109 TYR A O 1
ATOM 937 N N . PHE A 1 110 ? -8.558 0.692 3.360 1.00 94.69 110 PHE A N 1
ATOM 938 C CA . PHE A 1 110 ? -8.806 -0.719 3.631 1.00 94.69 110 PHE A CA 1
ATOM 939 C C . PHE A 1 110 ? -10.304 -1.022 3.713 1.00 94.69 110 PHE A C 1
ATOM 941 O O . PHE A 1 110 ? -10.735 -2.028 3.161 1.00 94.69 110 PHE A O 1
ATOM 948 N N . ASN A 1 111 ? -11.110 -0.143 4.313 1.00 93.94 111 ASN A N 1
ATOM 949 C CA . ASN A 1 111 ? -12.569 -0.281 4.294 1.00 93.94 111 ASN A CA 1
ATOM 950 C C . ASN A 1 111 ? -13.135 -0.152 2.871 1.00 93.94 111 ASN A C 1
ATOM 952 O O . ASN A 1 111 ? -13.971 -0.958 2.474 1.00 93.94 111 ASN A O 1
ATOM 956 N N . LEU A 1 112 ? -12.654 0.820 2.084 1.00 92.81 112 LEU A N 1
ATOM 957 C CA . LEU A 1 112 ? -13.093 1.039 0.698 1.00 92.81 112 LEU A CA 1
ATOM 958 C C . LEU A 1 112 ? -12.900 -0.209 -0.174 1.00 92.81 112 LEU A C 1
ATOM 960 O O . LEU A 1 112 ? -13.745 -0.520 -1.012 1.00 92.81 112 LEU A O 1
ATOM 964 N N . VAL A 1 113 ? -11.797 -0.930 0.034 1.00 90.19 113 VAL A N 1
ATOM 965 C CA . VAL A 1 113 ? -11.462 -2.149 -0.719 1.00 90.19 113 VAL A CA 1
ATOM 966 C C . VAL A 1 113 ? -11.881 -3.436 -0.001 1.00 90.19 113 VAL A C 1
ATOM 968 O O . VAL A 1 113 ? -11.491 -4.525 -0.416 1.00 90.19 113 VAL A O 1
ATOM 971 N N . ASN A 1 114 ? -12.687 -3.330 1.062 1.00 87.25 114 ASN A N 1
ATOM 972 C CA . ASN A 1 114 ? -13.168 -4.446 1.884 1.00 87.25 114 ASN A CA 1
ATOM 973 C C . ASN A 1 114 ? -12.039 -5.334 2.453 1.00 87.25 114 ASN A C 1
ATOM 975 O O . ASN A 1 114 ? -12.205 -6.547 2.609 1.00 87.25 114 ASN A O 1
ATOM 979 N N . ALA A 1 115 ? -10.878 -4.749 2.753 1.00 80.56 115 ALA A N 1
ATOM 980 C CA . ALA A 1 115 ? -9.730 -5.422 3.357 1.00 80.56 115 ALA A CA 1
ATOM 981 C C . ALA A 1 115 ? -9.781 -5.480 4.895 1.00 80.56 115 ALA A C 1
ATOM 983 O O . ALA A 1 115 ? -9.160 -6.375 5.458 1.00 80.56 115 ALA A O 1
ATOM 984 N N . LEU A 1 116 ? -10.528 -4.597 5.564 1.00 80.94 116 LEU A N 1
ATOM 985 C CA . LEU A 1 116 ? -10.985 -4.782 6.954 1.00 80.94 116 LEU A CA 1
ATOM 986 C C . LEU A 1 116 ? -12.365 -5.446 6.891 1.00 80.94 116 LEU A C 1
ATOM 988 O O . LEU A 1 116 ? -12.512 -6.550 7.457 1.00 80.94 116 LEU A O 1
#